Protein AF-A0A9Q1LZQ7-F1 (afdb_monomer)

Sequence (170 aa):
MRKRVKEIEEIKELENNAEELQYRVDEEYGEEDESSEETEEDKWEGVRRELEKVAKEQAERRKTAQLMFDLGQKAYGGMYGRVTEFLEGVLTIIPRPTLFGGEIQIWLAMANEANNRHADCIDLYKQLERKHPSISIQRQAAELRYILQAPKLKISQEEMVTIPLIGSSC

pLDDT: mean 83.41, std 14.03, range [42.59, 97.88]

Secondary structure (DSSP, 8-state):
-HHHHHHHHHHHHHHHHHHHHHHHHHHHTTT--S-----HHHHHHHHHHHHHHHHHHHHHHHHHHHHHHHHHHHHTTT-HHHHHHHHHHHHHHS-TTSHHHHHHHHHHHHHHHHTT-HHHHHHHHHHHHHH-S-HHHHHHHHHHHHHHHSPPP---TTT------TT---

Solvent-accessible surface area (backbone atoms only — not comparable to full-atom values): 9586 Å² total; per-residue (Å²): 117,72,64,62,53,52,52,52,50,51,51,51,51,50,51,53,51,50,51,51,51,48,52,49,44,45,67,75,54,60,74,63,70,94,77,71,85,69,45,73,65,52,53,51,49,52,52,51,53,50,52,51,51,52,50,50,52,52,49,52,53,48,51,55,36,48,52,39,43,56,50,21,60,63,31,57,81,79,39,37,74,58,20,43,56,34,40,55,58,30,54,76,76,36,60,58,70,40,72,69,27,38,52,48,50,53,52,42,27,53,30,30,39,75,65,73,36,50,67,61,18,50,52,47,25,56,48,34,45,74,65,43,78,44,64,69,51,15,49,51,26,47,55,52,43,51,64,73,67,50,80,80,81,83,76,50,80,89,77,52,83,81,78,80,73,88,79,79,71,131

Structure (mmCIF, N/CA/C/O backbone):
data_AF-A0A9Q1LZQ7-F1
#
_entry.id   AF-A0A9Q1LZQ7-F1
#
loop_
_atom_site.group_PDB
_atom_site.id
_atom_site.type_symbol
_atom_site.label_atom_id
_atom_site.label_alt_id
_atom_site.label_comp_id
_atom_site.label_asym_id
_atom_site.label_entity_id
_atom_site.label_seq_id
_atom_site.pdbx_PDB_ins_code
_atom_site.Cartn_x
_atom_site.Cartn_y
_atom_site.Cartn_z
_atom_site.occupancy
_atom_site.B_iso_or_equiv
_atom_site.auth_seq_id
_atom_site.auth_comp_id
_atom_site.auth_asym_id
_atom_site.auth_atom_id
_atom_site.pdbx_PDB_model_num
ATOM 1 N N . MET A 1 1 ? 36.946 -48.315 -72.625 1.00 58.88 1 MET A N 1
ATOM 2 C CA . MET A 1 1 ? 37.370 -46.895 -72.609 1.00 58.88 1 MET A CA 1
ATOM 3 C C . MET A 1 1 ? 36.219 -45.890 -72.737 1.00 58.88 1 MET A C 1
ATOM 5 O O . MET A 1 1 ? 36.304 -44.871 -72.078 1.00 58.88 1 MET A O 1
ATOM 9 N N . ARG A 1 2 ? 35.137 -46.159 -73.494 1.00 59.00 2 ARG A N 1
ATOM 10 C CA . ARG A 1 2 ? 34.018 -45.204 -73.702 1.00 59.00 2 ARG A CA 1
ATOM 11 C C . ARG A 1 2 ? 33.201 -44.816 -72.453 1.00 59.00 2 ARG A C 1
ATOM 13 O O . ARG A 1 2 ? 32.694 -43.708 -72.415 1.00 59.00 2 ARG A O 1
ATOM 20 N N . LYS A 1 3 ? 33.084 -45.692 -71.444 1.00 58.38 3 LYS A N 1
ATOM 21 C CA . LYS A 1 3 ? 32.326 -45.396 -70.208 1.00 58.38 3 LYS A CA 1
ATOM 22 C C . LYS A 1 3 ? 32.991 -44.321 -69.338 1.00 58.38 3 LYS A C 1
ATOM 24 O O . LYS A 1 3 ? 32.322 -43.387 -68.943 1.00 58.38 3 LYS A O 1
ATOM 29 N N . ARG A 1 4 ? 34.319 -44.385 -69.174 1.00 57.53 4 ARG A N 1
ATOM 30 C CA . ARG A 1 4 ? 35.077 -43.383 -68.402 1.00 57.53 4 ARG A CA 1
ATOM 31 C C . ARG A 1 4 ? 35.060 -41.990 -69.031 1.00 57.53 4 ARG A C 1
ATOM 33 O O . ARG A 1 4 ? 35.159 -41.013 -68.317 1.00 57.53 4 ARG A O 1
ATOM 40 N N . VAL A 1 5 ? 34.987 -41.903 -70.363 1.00 66.88 5 VAL A N 1
ATOM 41 C CA . VAL A 1 5 ? 34.905 -40.605 -71.058 1.00 66.88 5 VAL A CA 1
ATOM 42 C C . VAL A 1 5 ? 33.535 -39.973 -70.831 1.00 66.88 5 VAL A C 1
ATOM 44 O O . VAL A 1 5 ? 33.481 -38.800 -70.500 1.00 66.88 5 VAL A O 1
ATOM 47 N N . LYS A 1 6 ? 32.460 -40.773 -70.895 1.00 69.94 6 LYS A N 1
ATOM 48 C CA . LYS A 1 6 ?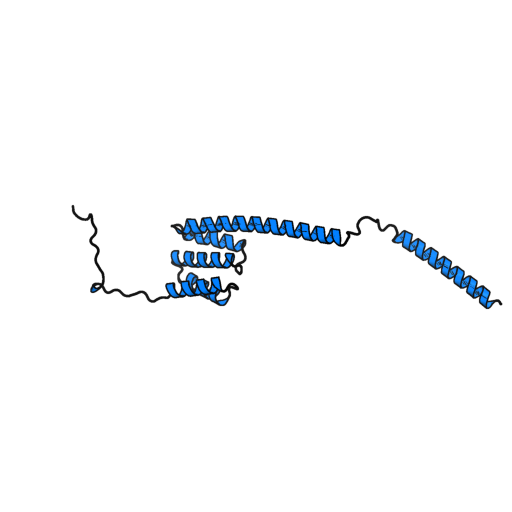 31.113 -40.317 -70.531 1.00 69.94 6 LYS A CA 1
ATOM 49 C C . LYS A 1 6 ? 31.006 -39.887 -69.072 1.00 69.94 6 LYS A C 1
ATOM 51 O O . LYS A 1 6 ? 30.424 -38.854 -68.809 1.00 69.94 6 LYS A O 1
ATOM 56 N N . GLU A 1 7 ? 31.607 -40.636 -68.148 1.00 66.06 7 GLU A N 1
ATOM 57 C CA . GLU A 1 7 ? 31.636 -40.254 -66.728 1.00 66.06 7 GLU A CA 1
ATOM 58 C C . GLU A 1 7 ? 32.382 -38.927 -66.515 1.00 66.06 7 GLU A C 1
ATOM 60 O O . GLU A 1 7 ? 31.947 -38.105 -65.723 1.00 66.06 7 GLU A O 1
ATOM 65 N N . ILE A 1 8 ? 33.476 -38.680 -67.243 1.00 71.44 8 ILE A N 1
ATOM 66 C CA . ILE A 1 8 ? 34.213 -37.408 -67.165 1.00 71.44 8 ILE A CA 1
ATOM 67 C C . ILE A 1 8 ? 33.405 -36.253 -67.774 1.00 71.44 8 ILE A C 1
ATOM 69 O O . ILE A 1 8 ? 33.430 -35.151 -67.235 1.00 71.44 8 ILE A O 1
ATOM 73 N N . GLU A 1 9 ? 32.696 -36.487 -68.879 1.00 72.88 9 GLU A N 1
ATOM 74 C CA . GLU A 1 9 ? 31.801 -35.491 -69.484 1.00 72.88 9 GLU A CA 1
ATOM 75 C C . GLU A 1 9 ? 30.613 -35.171 -68.567 1.00 72.88 9 GLU A C 1
ATOM 77 O O . GLU A 1 9 ? 30.321 -33.999 -68.362 1.00 72.88 9 GLU A O 1
ATOM 82 N N . 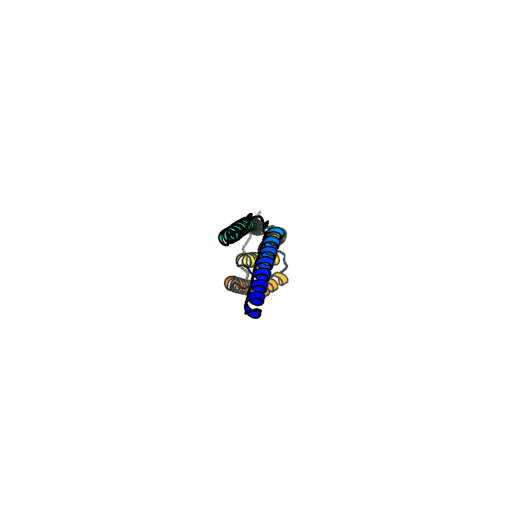GLU A 1 10 ? 30.005 -36.183 -67.942 1.00 76.62 10 GLU A N 1
ATOM 83 C CA . GLU A 1 10 ? 28.918 -36.014 -66.968 1.00 76.62 10 GLU A CA 1
ATOM 84 C C . GLU A 1 10 ? 29.392 -35.273 -65.709 1.00 76.62 10 GLU A C 1
ATOM 86 O O . GLU A 1 10 ? 28.699 -34.383 -65.229 1.00 76.62 10 GLU A O 1
ATOM 91 N N . ILE A 1 11 ? 30.590 -35.572 -65.191 1.00 74.75 11 ILE A N 1
ATOM 92 C CA . ILE A 1 11 ? 31.172 -34.833 -64.056 1.00 74.75 11 ILE A CA 1
ATOM 93 C C . ILE A 1 11 ? 31.413 -33.371 -64.432 1.00 74.75 11 ILE A C 1
ATOM 95 O O . ILE A 1 11 ? 31.107 -32.482 -63.646 1.00 74.75 11 ILE A O 1
ATOM 99 N N . LYS A 1 12 ? 31.911 -33.114 -65.643 1.00 79.88 12 LYS A N 1
ATOM 100 C CA . LYS A 1 12 ? 32.187 -31.755 -66.111 1.00 79.88 12 LYS A CA 1
ATOM 101 C C . LYS A 1 12 ? 30.907 -30.950 -66.353 1.00 79.88 12 LYS A C 1
ATOM 103 O O . LYS A 1 12 ? 30.883 -29.756 -66.078 1.00 79.88 12 LYS A O 1
ATOM 108 N N . GLU A 1 13 ? 29.843 -31.587 -66.839 1.00 82.44 13 GLU A N 1
ATOM 109 C CA . GLU A 1 13 ? 28.514 -30.967 -66.923 1.00 82.44 13 GLU A CA 1
ATOM 110 C C . GLU A 1 13 ? 27.935 -30.676 -65.536 1.00 82.44 13 GLU A C 1
ATOM 112 O O . GLU A 1 13 ? 27.349 -29.615 -65.334 1.00 82.44 13 GLU A O 1
ATOM 117 N N . LEU A 1 14 ? 28.125 -31.578 -64.569 1.00 78.56 14 LEU A N 1
ATOM 118 C CA . LEU A 1 14 ? 27.689 -31.364 -63.189 1.00 78.56 14 LEU A CA 1
ATOM 119 C C . LEU A 1 14 ? 28.462 -30.232 -62.506 1.00 78.56 14 LEU A C 1
ATOM 121 O O . LEU A 1 14 ? 27.841 -29.437 -61.809 1.00 78.56 14 LEU A O 1
ATOM 125 N N . GLU A 1 15 ? 29.775 -30.129 -62.724 1.00 75.31 15 GLU A N 1
ATOM 126 C CA . GLU A 1 15 ? 30.594 -29.011 -62.235 1.00 75.31 15 GLU A CA 1
ATOM 127 C C . GLU A 1 15 ? 30.128 -27.682 -62.832 1.00 75.31 15 GLU A C 1
ATOM 129 O O . GLU A 1 15 ? 29.906 -26.729 -62.094 1.00 75.31 15 GLU A O 1
ATOM 134 N N . ASN A 1 16 ? 29.888 -27.634 -64.144 1.00 79.44 16 ASN A N 1
ATOM 135 C CA . ASN A 1 16 ? 29.456 -26.409 -64.815 1.00 79.44 16 ASN A CA 1
ATOM 136 C C . ASN A 1 16 ? 28.042 -25.978 -64.377 1.00 79.44 16 ASN A C 1
ATOM 138 O O . ASN A 1 16 ? 27.775 -24.798 -64.190 1.00 79.44 16 ASN A O 1
ATOM 142 N N . ASN A 1 17 ? 27.139 -26.939 -64.158 1.00 79.44 17 ASN A N 1
ATOM 143 C CA . ASN A 1 17 ? 25.793 -26.671 -63.648 1.00 79.44 17 ASN A CA 1
ATOM 144 C C . ASN A 1 17 ? 25.813 -26.267 -62.160 1.00 79.44 17 ASN A C 1
ATOM 146 O O . ASN A 1 17 ? 24.981 -25.479 -61.720 1.00 79.44 17 ASN A O 1
ATOM 150 N N . ALA A 1 18 ? 26.767 -26.784 -61.377 1.00 75.69 18 ALA A N 1
ATOM 151 C CA . ALA A 1 18 ? 26.988 -26.353 -59.999 1.00 75.69 18 ALA A CA 1
ATOM 152 C C . ALA A 1 18 ? 27.549 -24.924 -59.938 1.00 75.69 18 ALA A C 1
ATOM 154 O O . ALA A 1 18 ? 27.062 -24.136 -59.133 1.00 75.69 18 ALA A O 1
ATOM 155 N N . GLU A 1 19 ? 28.498 -24.571 -60.811 1.00 74.75 19 GLU A N 1
ATOM 156 C CA . GLU A 1 19 ? 28.995 -23.196 -60.953 1.00 74.75 19 GLU A CA 1
ATOM 157 C C . GLU A 1 19 ? 27.890 -22.238 -61.411 1.00 74.75 19 GLU A C 1
ATOM 159 O O . GLU A 1 19 ? 27.771 -21.145 -60.869 1.00 74.75 19 GLU A O 1
ATOM 164 N N . GLU A 1 20 ? 27.038 -22.643 -62.355 1.00 78.81 20 GLU A N 1
ATOM 165 C CA . GLU A 1 20 ? 25.922 -21.816 -62.829 1.00 78.81 20 GLU A CA 1
ATOM 166 C C . GLU A 1 20 ? 24.844 -21.633 -61.748 1.00 78.81 20 GLU A C 1
ATOM 168 O O . GLU A 1 20 ? 24.319 -20.535 -61.573 1.00 78.81 20 GLU A O 1
ATOM 173 N N . LEU A 1 21 ? 24.546 -22.677 -60.966 1.00 74.62 21 LEU A N 1
ATOM 174 C CA . LEU A 1 21 ? 23.671 -22.578 -59.794 1.00 74.62 21 LEU A CA 1
ATOM 175 C C . LEU A 1 21 ? 24.272 -21.696 -58.703 1.00 74.62 21 LEU A C 1
ATOM 177 O O . LEU A 1 21 ? 23.532 -20.937 -58.087 1.00 74.62 21 LEU A O 1
ATOM 181 N N . GLN A 1 22 ? 25.581 -21.784 -58.470 1.00 68.62 22 GLN A N 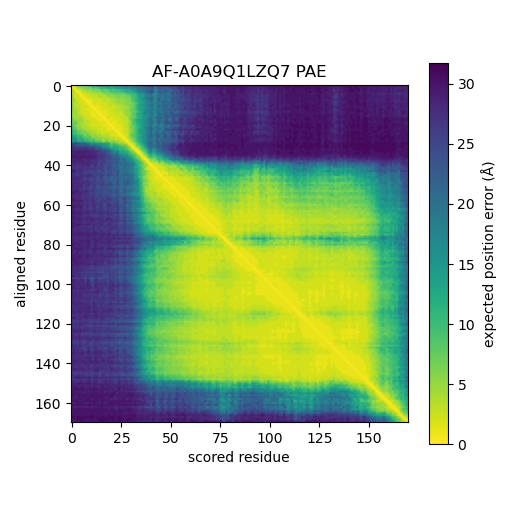1
ATOM 182 C CA . GLN A 1 22 ? 26.273 -20.944 -57.501 1.00 68.62 22 GLN A CA 1
ATOM 183 C C . GLN A 1 22 ? 26.284 -19.483 -57.953 1.00 68.62 22 GLN A C 1
ATOM 185 O O . GLN A 1 22 ? 25.910 -18.625 -57.171 1.00 68.62 22 GLN A O 1
ATOM 190 N N . TYR A 1 23 ? 26.575 -19.206 -59.225 1.00 72.69 23 TYR A N 1
ATOM 191 C CA . TYR A 1 23 ? 26.488 -17.861 -59.797 1.00 72.69 23 TYR A CA 1
ATOM 192 C C . TYR A 1 23 ? 25.071 -17.293 -59.702 1.00 72.69 23 TYR A C 1
ATOM 194 O O . TYR A 1 23 ? 24.895 -16.132 -59.360 1.00 72.69 23 TYR A O 1
ATOM 202 N N . ARG A 1 24 ? 24.046 -18.115 -59.952 1.00 71.81 24 ARG A N 1
ATOM 203 C CA . ARG A 1 24 ? 22.648 -17.685 -59.851 1.00 71.81 24 ARG A CA 1
ATOM 204 C C . ARG A 1 24 ? 22.204 -17.476 -58.403 1.00 71.81 24 ARG A C 1
ATOM 206 O O . ARG A 1 24 ? 21.374 -16.615 -58.161 1.00 71.81 24 ARG A O 1
ATOM 213 N N . VAL A 1 25 ? 22.749 -18.236 -57.451 1.00 64.56 25 VAL A N 1
ATOM 214 C CA . VAL A 1 25 ? 22.564 -17.991 -56.011 1.00 64.56 25 VAL A CA 1
ATOM 215 C C . VAL A 1 25 ? 23.306 -16.725 -55.590 1.00 64.56 25 VAL A C 1
ATOM 217 O O . VAL A 1 25 ? 22.725 -15.926 -54.878 1.00 64.56 25 VAL A O 1
ATOM 220 N N . ASP A 1 26 ? 24.517 -16.475 -56.075 1.00 64.31 26 ASP A N 1
ATOM 221 C CA . ASP A 1 26 ? 25.255 -15.234 -55.812 1.00 64.31 26 ASP A CA 1
ATOM 222 C C . ASP A 1 26 ? 24.616 -14.020 -56.529 1.00 64.31 26 ASP A C 1
ATOM 224 O O . ASP A 1 26 ? 24.762 -12.889 -56.091 1.00 64.31 26 ASP A O 1
ATOM 228 N N . GLU A 1 27 ? 23.852 -14.212 -57.605 1.00 64.69 27 GLU A N 1
ATOM 229 C CA . GLU A 1 27 ? 23.090 -13.142 -58.271 1.00 64.69 27 GLU A CA 1
ATOM 230 C C . GLU A 1 27 ? 21.713 -12.911 -57.612 1.00 64.69 27 GLU A C 1
ATOM 232 O O . GLU A 1 27 ? 21.247 -11.777 -57.526 1.00 64.69 27 GLU A O 1
ATOM 237 N N . GLU A 1 28 ? 21.058 -13.972 -57.121 1.00 57.56 28 GLU A N 1
ATOM 238 C CA . GLU A 1 28 ? 19.743 -13.916 -56.455 1.00 57.56 28 GLU A CA 1
ATOM 239 C C . GLU A 1 28 ? 19.850 -13.588 -54.950 1.00 57.56 28 GLU A C 1
ATOM 241 O O . GLU A 1 28 ? 18.924 -13.007 -54.385 1.00 57.56 28 GLU A O 1
ATOM 246 N N . TYR A 1 29 ? 20.981 -13.921 -54.316 1.00 55.78 29 TYR A N 1
ATOM 247 C CA . TYR A 1 29 ? 21.266 -13.760 -52.880 1.00 55.78 29 TYR A CA 1
ATOM 248 C C . TYR A 1 29 ? 22.614 -13.079 -52.564 1.00 55.78 29 TYR A C 1
ATOM 250 O O . TYR A 1 29 ? 22.854 -12.746 -51.410 1.00 55.78 29 TYR A O 1
ATOM 258 N N . GLY A 1 30 ? 23.507 -12.845 -53.532 1.00 53.09 30 GLY A N 1
ATOM 259 C CA . GLY A 1 30 ? 24.803 -12.170 -53.300 1.00 53.09 30 GLY A CA 1
ATOM 260 C C . GLY A 1 30 ? 24.761 -10.642 -53.412 1.00 53.09 30 GLY A C 1
ATOM 261 O O . GLY A 1 30 ? 25.804 -9.994 -53.421 1.00 53.09 30 GLY A O 1
ATOM 262 N N . GLU A 1 31 ? 23.560 -10.064 -53.418 1.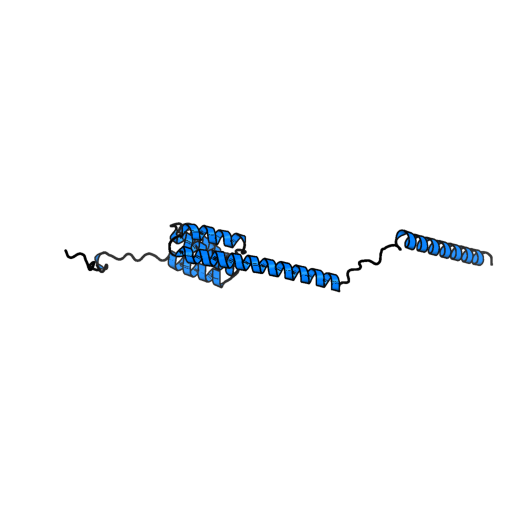00 50.84 31 GLU A N 1
ATOM 263 C CA . GLU A 1 31 ? 23.305 -8.724 -52.877 1.00 50.84 31 GLU A CA 1
ATOM 264 C C . GLU A 1 31 ? 22.420 -8.825 -51.619 1.00 50.84 31 GLU A C 1
ATOM 266 O O . GLU A 1 31 ? 21.462 -8.075 -51.432 1.00 50.84 31 GLU A O 1
ATOM 271 N N . GLU A 1 32 ? 22.742 -9.743 -50.705 1.00 45.12 32 GLU A N 1
ATOM 272 C CA . GLU A 1 32 ? 22.599 -9.397 -49.292 1.00 45.12 32 GLU A CA 1
ATOM 273 C C . GLU A 1 32 ? 23.643 -8.317 -49.007 1.00 45.12 32 GLU A C 1
ATOM 275 O O . GLU A 1 32 ? 24.817 -8.587 -48.770 1.00 45.12 32 GLU A O 1
ATOM 280 N N . ASP A 1 33 ? 23.200 -7.068 -49.140 1.00 42.59 33 ASP A N 1
ATOM 281 C CA . ASP A 1 33 ? 23.841 -5.886 -48.585 1.00 42.59 33 ASP A CA 1
ATOM 282 C C . ASP A 1 33 ? 24.451 -6.255 -47.219 1.00 42.59 33 ASP A C 1
ATOM 284 O O . ASP A 1 33 ? 23.727 -6.525 -46.255 1.00 42.59 33 ASP A O 1
ATOM 288 N N . GLU A 1 34 ? 25.787 -6.314 -47.150 1.00 44.91 34 GLU A N 1
ATOM 289 C CA . GLU A 1 34 ? 26.594 -6.359 -45.925 1.00 44.91 34 GLU A CA 1
ATOM 290 C C . GLU A 1 34 ? 26.368 -5.058 -45.128 1.00 44.91 34 GLU A C 1
ATOM 292 O O . GLU A 1 34 ? 27.257 -4.229 -44.926 1.00 44.91 34 GLU A O 1
ATOM 297 N N . SER A 1 35 ? 25.137 -4.829 -44.682 1.00 44.44 35 SER A N 1
ATOM 298 C CA . SER A 1 35 ? 24.752 -3.664 -43.901 1.00 44.44 35 SER A CA 1
ATOM 299 C C . SER A 1 35 ? 23.623 -3.996 -42.934 1.00 44.44 35 SER A C 1
ATOM 301 O O . SER A 1 35 ? 22.593 -3.336 -42.909 1.00 44.44 35 SER A O 1
ATOM 303 N N . SER A 1 36 ? 23.825 -5.039 -42.126 1.00 47.72 36 SER A N 1
ATOM 304 C CA . SER A 1 36 ? 23.588 -5.005 -40.672 1.00 47.72 36 SER A CA 1
ATOM 305 C C . SER A 1 36 ? 23.529 -6.423 -40.098 1.00 47.72 36 SER A C 1
ATOM 307 O O . SER A 1 36 ? 22.495 -6.851 -39.580 1.00 47.72 36 SER A O 1
ATOM 309 N N . GLU A 1 37 ? 24.631 -7.169 -40.125 1.00 48.06 37 GLU A N 1
ATOM 310 C CA . GLU A 1 37 ? 24.805 -8.184 -39.086 1.00 48.06 37 GLU A CA 1
ATOM 311 C C . GLU A 1 37 ? 25.090 -7.427 -37.781 1.00 48.06 37 GLU A C 1
ATOM 313 O O . GLU A 1 37 ? 26.243 -7.183 -37.436 1.00 48.06 37 GLU A O 1
ATOM 318 N N . GLU A 1 38 ? 24.036 -6.963 -37.088 1.00 51.25 38 GLU A N 1
ATOM 319 C CA . GLU A 1 38 ? 24.169 -6.487 -35.706 1.00 51.25 38 GLU A CA 1
ATOM 320 C C . GLU A 1 38 ? 24.853 -7.608 -34.929 1.00 51.25 38 GLU A C 1
ATOM 322 O O . GLU A 1 38 ? 24.290 -8.697 -34.732 1.00 51.25 38 GLU A O 1
ATOM 327 N N . THR A 1 39 ? 26.091 -7.348 -34.523 1.00 68.94 39 THR A N 1
ATOM 328 C CA . THR A 1 39 ? 26.867 -8.305 -33.751 1.00 68.94 39 THR A CA 1
ATOM 329 C C . THR A 1 39 ? 26.108 -8.613 -32.460 1.00 68.94 39 THR A C 1
ATOM 331 O O . THR A 1 39 ? 25.288 -7.822 -31.987 1.00 68.94 39 THR A O 1
ATOM 334 N N . GLU A 1 40 ? 26.346 -9.776 -31.849 1.00 66.56 40 GLU A N 1
ATOM 335 C CA . GLU A 1 40 ? 25.745 -10.072 -30.539 1.00 66.56 40 GLU A CA 1
ATOM 336 C C . GLU A 1 40 ? 26.020 -8.929 -29.541 1.00 66.56 40 GLU A C 1
ATOM 338 O O . GLU A 1 40 ? 25.157 -8.602 -28.731 1.00 66.56 40 GLU A O 1
ATOM 343 N N . GLU A 1 41 ? 27.171 -8.255 -29.661 1.00 70.44 41 GLU A N 1
ATOM 344 C CA . GLU A 1 41 ? 27.534 -7.056 -28.898 1.00 70.44 41 GLU A CA 1
ATOM 345 C C . GLU A 1 41 ? 26.584 -5.873 -29.147 1.00 70.44 41 GLU A C 1
ATOM 347 O O . GLU A 1 41 ? 26.087 -5.299 -28.175 1.00 70.44 41 GLU A O 1
ATOM 352 N N . ASP A 1 42 ? 26.232 -5.568 -30.400 1.00 76.94 42 ASP A N 1
ATOM 353 C CA . ASP A 1 42 ? 25.261 -4.516 -30.742 1.00 76.94 42 ASP A CA 1
ATOM 354 C C . ASP A 1 42 ? 23.869 -4.808 -30.154 1.00 76.94 42 ASP A C 1
ATOM 356 O O . ASP A 1 42 ? 23.206 -3.916 -29.607 1.00 76.94 42 ASP A O 1
ATOM 360 N N . LYS A 1 43 ? 23.448 -6.082 -30.161 1.00 74.62 43 LYS A N 1
ATOM 361 C CA . LYS A 1 43 ? 22.188 -6.517 -29.531 1.00 74.62 43 LYS A CA 1
ATOM 362 C C . LYS A 1 43 ? 22.226 -6.332 -28.013 1.00 74.62 43 LYS A C 1
ATOM 364 O O . LYS A 1 43 ? 21.268 -5.815 -27.428 1.00 74.62 43 LYS A O 1
ATOM 369 N N . TRP A 1 44 ? 23.325 -6.714 -27.354 1.00 79.50 44 TRP A N 1
ATOM 370 C CA . TRP A 1 44 ? 23.510 -6.506 -25.911 1.00 79.50 44 TRP A CA 1
ATOM 371 C C . TRP A 1 44 ? 23.543 -5.019 -25.545 1.00 79.50 44 TRP A C 1
ATOM 373 O O . TRP A 1 44 ? 22.965 -4.626 -24.526 1.00 79.50 44 TRP A O 1
ATOM 383 N N . GLU A 1 45 ? 24.160 -4.173 -26.373 1.00 85.69 45 GLU A N 1
ATOM 384 C CA . GLU A 1 45 ? 24.149 -2.722 -26.193 1.00 85.69 45 GLU A CA 1
ATOM 385 C C . GLU A 1 45 ? 22.749 -2.124 -26.353 1.00 85.69 45 GLU A C 1
ATOM 387 O O . GLU A 1 45 ? 22.344 -1.287 -25.538 1.00 85.69 45 GLU A O 1
ATOM 392 N N . GLY A 1 46 ? 21.980 -2.576 -27.347 1.00 85.56 46 GLY A N 1
ATOM 393 C CA . GLY A 1 46 ? 20.582 -2.191 -27.535 1.00 85.56 46 GLY A CA 1
ATOM 394 C C . GLY A 1 46 ? 19.720 -2.535 -26.319 1.00 85.56 46 GLY A C 1
ATOM 395 O O . GLY A 1 46 ? 19.027 -1.667 -25.780 1.00 85.56 46 GLY A O 1
ATOM 396 N N . VAL A 1 47 ? 19.833 -3.770 -25.815 1.00 90.06 47 VAL A N 1
ATOM 397 C CA . VAL A 1 47 ? 19.135 -4.220 -24.599 1.00 90.06 47 VAL A CA 1
ATOM 398 C C . VAL A 1 47 ? 19.561 -3.399 -23.383 1.00 90.06 47 VAL A C 1
ATOM 400 O O . VAL A 1 47 ? 18.709 -2.949 -22.618 1.00 90.06 47 VAL A O 1
ATOM 403 N N . ARG A 1 48 ? 20.861 -3.145 -23.201 1.00 90.81 48 ARG A N 1
ATOM 404 C CA . ARG A 1 48 ? 21.373 -2.326 -22.092 1.00 90.81 48 ARG A CA 1
ATOM 405 C C . ARG A 1 48 ? 20.827 -0.899 -22.140 1.00 90.81 48 ARG A C 1
ATOM 407 O O . ARG A 1 48 ? 20.410 -0.379 -21.106 1.00 90.81 48 ARG A O 1
ATOM 414 N N . ARG A 1 49 ? 20.805 -0.282 -23.324 1.00 91.12 49 ARG A N 1
ATOM 415 C CA . ARG A 1 49 ? 20.284 1.074 -23.548 1.00 91.12 49 ARG A CA 1
ATOM 416 C C . ARG A 1 49 ? 18.789 1.156 -23.245 1.00 91.12 49 ARG A C 1
ATOM 418 O O . ARG A 1 49 ? 18.347 2.103 -22.593 1.00 91.12 49 ARG A O 1
ATOM 425 N N . GLU A 1 50 ? 18.017 0.153 -23.658 1.00 91.19 50 GLU A N 1
ATOM 426 C CA . GLU A 1 50 ? 16.585 0.092 -23.359 1.00 91.19 50 GLU A CA 1
ATOM 427 C C . GLU A 1 50 ? 16.331 -0.142 -21.862 1.00 91.19 50 GLU A C 1
ATOM 429 O O . GLU A 1 50 ? 15.507 0.546 -21.261 1.00 91.19 50 GLU A O 1
ATOM 434 N N . LEU A 1 51 ? 17.093 -1.030 -21.216 1.00 91.38 51 LEU A N 1
ATOM 435 C CA . LEU A 1 51 ? 17.017 -1.244 -19.767 1.00 91.38 51 LEU A CA 1
ATOM 436 C C . LEU A 1 51 ? 17.343 0.030 -18.979 1.00 91.38 51 LEU A C 1
ATOM 438 O O . LEU A 1 51 ? 16.654 0.339 -18.006 1.00 91.38 51 LEU A O 1
ATOM 442 N N . GLU A 1 52 ? 18.355 0.791 -19.397 1.00 92.56 52 GLU A N 1
ATOM 443 C CA . GLU A 1 52 ? 18.706 2.071 -18.776 1.00 92.56 52 GLU A CA 1
ATOM 444 C C . GLU A 1 52 ? 17.580 3.101 -18.934 1.00 92.56 52 GLU A C 1
ATOM 446 O O . GLU A 1 52 ? 17.203 3.778 -17.972 1.00 92.56 52 GLU A O 1
ATOM 451 N N . LYS A 1 53 ? 16.986 3.182 -20.127 1.00 93.81 53 LYS A N 1
ATOM 452 C CA . LYS A 1 53 ? 15.846 4.059 -20.403 1.00 93.81 53 LYS A CA 1
ATOM 453 C C . LYS A 1 53 ? 14.632 3.694 -19.546 1.00 93.81 53 LYS A C 1
ATOM 455 O O . LYS A 1 53 ? 14.064 4.576 -18.897 1.00 93.81 53 LYS A O 1
ATOM 460 N N . VAL A 1 54 ? 14.281 2.409 -19.471 1.00 91.56 54 VAL A N 1
ATOM 461 C CA . VAL A 1 54 ? 13.196 1.902 -18.615 1.00 91.56 54 VAL A CA 1
ATOM 462 C C . VAL A 1 54 ? 13.489 2.185 -17.143 1.00 91.56 54 VAL A C 1
ATOM 464 O O . VAL A 1 54 ? 12.603 2.637 -16.416 1.00 91.56 54 VAL A O 1
ATOM 467 N N . ALA A 1 55 ? 14.726 1.979 -16.688 1.00 90.19 55 ALA A N 1
ATOM 468 C CA . ALA A 1 55 ? 15.124 2.274 -15.315 1.00 90.19 55 ALA A CA 1
ATOM 469 C C . ALA A 1 55 ? 14.972 3.766 -14.987 1.00 90.19 55 ALA A C 1
ATOM 471 O O . ALA A 1 55 ? 14.450 4.113 -13.924 1.00 90.19 55 ALA A O 1
ATOM 472 N N . LYS A 1 56 ? 15.364 4.653 -15.909 1.00 92.06 56 LYS A N 1
ATOM 473 C CA . LYS A 1 56 ? 15.210 6.103 -15.754 1.00 92.06 56 LYS A CA 1
ATOM 474 C C . LYS A 1 56 ? 13.740 6.514 -15.692 1.00 92.06 56 LYS A C 1
ATOM 476 O O . LYS A 1 56 ? 13.360 7.282 -14.813 1.00 92.06 56 LYS A O 1
ATOM 481 N N . GLU A 1 57 ? 12.897 5.968 -16.564 1.00 89.75 57 GLU A N 1
ATOM 482 C CA . GLU A 1 57 ? 11.459 6.248 -16.550 1.00 89.75 57 GLU A CA 1
ATOM 483 C C . GLU A 1 57 ? 10.789 5.750 -15.259 1.00 89.75 57 GLU A C 1
ATOM 485 O O . GLU A 1 57 ? 10.010 6.470 -14.632 1.00 89.75 57 GLU A O 1
ATOM 490 N N . GLN A 1 58 ? 11.137 4.542 -14.811 1.00 86.62 58 GLN A N 1
ATOM 491 C CA . GLN A 1 58 ? 10.674 3.992 -13.537 1.00 86.62 58 GLN A CA 1
ATOM 492 C C . GLN A 1 58 ? 11.123 4.851 -12.350 1.00 86.62 58 GLN A C 1
ATOM 494 O O . GLN A 1 58 ? 10.349 5.058 -11.414 1.00 86.62 58 GLN A O 1
ATOM 499 N N . ALA A 1 59 ? 12.349 5.379 -12.382 1.00 89.50 59 ALA A N 1
ATOM 500 C CA . ALA A 1 59 ? 12.855 6.267 -11.344 1.00 89.50 59 ALA A CA 1
ATOM 501 C C . ALA A 1 59 ? 12.060 7.579 -11.277 1.00 89.50 59 ALA A C 1
ATOM 503 O O . ALA A 1 59 ? 11.680 7.996 -10.184 1.00 89.50 59 ALA A O 1
ATOM 504 N N . GLU A 1 60 ? 11.749 8.200 -12.417 1.00 91.12 60 GLU A N 1
ATOM 505 C CA . GLU A 1 60 ? 10.926 9.416 -12.451 1.00 91.12 60 GLU A CA 1
ATOM 506 C C . GLU A 1 60 ? 9.500 9.149 -11.958 1.00 91.12 60 GLU A C 1
ATOM 508 O O . GLU A 1 60 ? 9.012 9.853 -11.073 1.00 91.12 60 GLU A O 1
ATOM 513 N N . ARG A 1 61 ? 8.865 8.061 -12.415 1.00 89.06 61 ARG A N 1
ATOM 514 C CA . ARG A 1 61 ? 7.544 7.636 -11.917 1.00 89.06 61 ARG A CA 1
ATOM 515 C C . ARG A 1 61 ? 7.546 7.434 -10.399 1.00 89.06 61 ARG A C 1
ATOM 517 O O . ARG A 1 61 ? 6.624 7.878 -9.715 1.00 89.06 61 ARG A O 1
ATOM 524 N N . ARG A 1 62 ? 8.599 6.814 -9.852 1.00 89.12 62 ARG A N 1
ATOM 525 C CA . ARG A 1 62 ? 8.766 6.631 -8.401 1.00 89.12 62 ARG A CA 1
ATOM 526 C C . ARG A 1 62 ? 8.950 7.951 -7.657 1.00 89.12 62 ARG A C 1
ATOM 528 O O . ARG A 1 62 ? 8.371 8.103 -6.588 1.00 89.12 62 ARG A O 1
ATOM 535 N N . LYS A 1 63 ? 9.693 8.917 -8.207 1.00 92.75 63 LYS A N 1
ATOM 536 C CA . LYS A 1 63 ? 9.825 10.256 -7.603 1.00 92.75 63 LYS A CA 1
ATOM 537 C C . LYS A 1 63 ? 8.481 10.976 -7.541 1.00 92.75 63 LYS A C 1
ATOM 539 O O . LYS A 1 63 ? 8.142 11.544 -6.506 1.00 92.75 63 LYS A O 1
ATOM 544 N N . THR A 1 64 ? 7.696 10.923 -8.616 1.00 90.38 64 THR A N 1
ATOM 545 C CA . THR A 1 64 ? 6.346 11.504 -8.633 1.00 90.38 64 THR A CA 1
ATOM 546 C C . THR A 1 64 ? 5.436 10.828 -7.610 1.00 90.38 64 THR A C 1
ATOM 548 O O . THR A 1 64 ? 4.754 11.513 -6.851 1.00 90.38 64 THR A O 1
ATOM 551 N N . ALA A 1 65 ? 5.467 9.495 -7.544 1.00 92.31 65 ALA A N 1
ATOM 552 C CA . ALA A 1 65 ? 4.722 8.721 -6.557 1.00 92.31 65 ALA A CA 1
ATOM 553 C C . ALA A 1 65 ? 5.104 9.092 -5.114 1.00 92.31 65 ALA A C 1
ATOM 555 O O . ALA A 1 65 ? 4.221 9.283 -4.281 1.00 92.31 65 ALA A O 1
ATOM 556 N N . GLN A 1 66 ? 6.399 9.260 -4.833 1.00 93.06 66 GLN A N 1
ATOM 557 C CA . GLN A 1 66 ? 6.884 9.701 -3.526 1.00 93.06 66 GLN A CA 1
ATOM 558 C C . GLN A 1 66 ? 6.361 11.097 -3.174 1.00 93.06 66 GLN A C 1
ATOM 560 O O . GLN A 1 66 ? 5.840 11.297 -2.084 1.00 93.06 66 GLN A O 1
ATOM 565 N N . LEU A 1 67 ? 6.416 12.048 -4.112 1.00 92.50 67 LEU A N 1
ATOM 566 C CA . LEU A 1 67 ? 5.903 13.399 -3.883 1.00 92.50 67 LEU A CA 1
ATOM 567 C C . LEU A 1 67 ? 4.401 13.394 -3.555 1.00 92.50 67 LEU A C 1
ATOM 569 O O . LEU A 1 67 ? 3.960 14.094 -2.645 1.00 92.50 67 LEU A O 1
ATOM 573 N N . MET A 1 68 ? 3.610 12.603 -4.285 1.00 90.62 68 MET A N 1
ATOM 574 C CA . MET A 1 68 ? 2.175 12.454 -4.022 1.00 90.62 68 MET A CA 1
ATOM 575 C C . MET A 1 68 ? 1.905 11.792 -2.667 1.00 90.62 68 MET A C 1
ATOM 577 O O . MET A 1 68 ? 0.990 12.205 -1.955 1.00 90.62 68 MET A O 1
ATOM 581 N N . PHE A 1 69 ? 2.717 10.804 -2.291 1.00 93.50 69 PHE A N 1
ATOM 582 C CA . PHE A 1 69 ? 2.633 10.155 -0.989 1.00 93.50 69 PHE A CA 1
ATOM 583 C C . PHE A 1 69 ? 2.928 11.138 0.153 1.00 93.50 69 PHE A C 1
ATOM 585 O O . PHE A 1 69 ? 2.121 11.259 1.074 1.00 93.50 69 PHE A O 1
ATOM 592 N N . ASP A 1 70 ? 4.004 11.920 0.046 1.00 92.56 70 ASP A N 1
ATOM 593 C CA . ASP A 1 70 ? 4.378 12.933 1.038 1.00 92.56 70 ASP A CA 1
ATOM 594 C C . ASP A 1 70 ? 3.289 14.016 1.181 1.00 92.56 70 ASP A C 1
ATOM 596 O O . ASP A 1 70 ? 3.001 14.499 2.281 1.00 92.56 70 ASP A O 1
ATOM 600 N N . LEU A 1 71 ? 2.648 14.403 0.070 1.00 89.94 71 LEU A N 1
ATOM 601 C CA . LEU A 1 71 ? 1.496 15.311 0.076 1.00 89.94 71 LEU A CA 1
ATOM 602 C C . LEU A 1 71 ? 0.283 14.687 0.777 1.00 89.94 71 LEU A C 1
ATOM 604 O O . LEU A 1 71 ? -0.364 15.361 1.581 1.00 89.94 71 LEU A O 1
ATOM 608 N N . GLY A 1 72 ? 0.005 13.407 0.522 1.00 89.00 72 GLY A N 1
ATOM 609 C CA . GLY A 1 72 ? -1.037 12.646 1.211 1.00 89.00 72 GLY A CA 1
ATOM 610 C C . GLY A 1 72 ? -0.808 12.588 2.724 1.00 89.00 72 GLY A C 1
ATOM 611 O O . GLY A 1 72 ? -1.722 12.874 3.495 1.00 89.00 72 GLY A O 1
ATOM 612 N N . GLN A 1 73 ? 0.424 12.321 3.162 1.00 89.25 73 GLN A N 1
ATOM 613 C CA . GLN A 1 73 ? 0.784 12.323 4.584 1.00 89.25 73 GLN A CA 1
ATOM 614 C C . GLN A 1 73 ? 0.579 13.698 5.232 1.00 89.25 73 GLN A C 1
ATOM 616 O O . GLN A 1 73 ? 0.022 13.787 6.324 1.00 89.25 73 GLN A O 1
ATOM 621 N N . LYS A 1 74 ? 0.958 14.788 4.550 1.00 88.94 74 LYS A N 1
ATOM 622 C CA . LYS A 1 74 ? 0.711 16.158 5.040 1.00 88.94 74 LYS A CA 1
ATOM 623 C C . LYS A 1 74 ? -0.783 16.482 5.132 1.00 88.94 74 LYS A C 1
ATOM 625 O O . LYS A 1 74 ? -1.211 17.128 6.086 1.00 88.94 74 LYS A O 1
ATOM 630 N N . ALA A 1 75 ? -1.584 16.019 4.173 1.00 87.69 75 ALA A N 1
ATOM 631 C CA . ALA A 1 75 ? -3.031 16.230 4.159 1.00 87.69 75 ALA A CA 1
ATOM 632 C C . ALA A 1 75 ? -3.771 15.460 5.273 1.00 87.69 75 ALA A C 1
ATOM 634 O O . ALA A 1 75 ? -4.872 15.854 5.664 1.00 87.69 75 ALA A O 1
ATOM 635 N N . TYR A 1 76 ? -3.162 14.411 5.838 1.00 85.56 76 TYR A N 1
ATOM 636 C CA . TYR A 1 76 ? -3.734 13.631 6.941 1.00 85.56 76 TYR A CA 1
ATOM 637 C C . TYR A 1 76 ? -3.948 14.448 8.228 1.00 85.56 76 TYR A C 1
ATOM 639 O O . TYR A 1 76 ? -4.739 14.058 9.074 1.00 85.56 76 TYR A O 1
ATOM 647 N N . GLY A 1 77 ? -3.344 15.631 8.374 1.00 81.81 77 GLY A N 1
ATOM 648 C CA . GLY A 1 77 ? -3.568 16.513 9.530 1.00 81.81 77 GLY A CA 1
ATOM 649 C C . GLY A 1 77 ? -4.931 17.226 9.587 1.00 81.81 77 GLY A C 1
ATOM 650 O O . GLY A 1 77 ? -5.146 18.017 10.501 1.00 81.81 77 GLY A O 1
ATOM 651 N N . GLY A 1 78 ? -5.839 17.003 8.630 1.00 77.12 78 GLY A N 1
ATOM 652 C CA . GLY A 1 78 ? -7.163 17.645 8.646 1.00 77.12 78 GLY A CA 1
ATOM 653 C C . GLY A 1 78 ? -7.993 17.539 7.364 1.00 77.12 78 GLY A C 1
ATOM 654 O O . GLY A 1 78 ? -9.122 18.020 7.332 1.00 77.12 78 GLY A O 1
ATOM 655 N N . MET A 1 79 ? -7.474 16.917 6.300 1.00 83.69 79 MET A N 1
ATOM 656 C CA . MET A 1 79 ? -8.164 16.756 5.012 1.00 83.69 79 MET A CA 1
ATOM 657 C C . MET A 1 79 ? -8.256 15.279 4.598 1.00 83.69 79 MET A C 1
ATOM 659 O O . MET A 1 79 ? -7.898 14.920 3.476 1.00 83.69 79 MET A O 1
ATOM 663 N N . TYR A 1 80 ? -8.748 14.414 5.489 1.00 79.81 80 TYR A N 1
ATOM 664 C CA . TYR A 1 80 ? -8.786 12.952 5.307 1.00 79.81 80 TYR A CA 1
ATOM 665 C C . TYR A 1 80 ? -9.445 12.482 4.000 1.00 79.81 80 TYR A C 1
ATOM 667 O O . TYR A 1 80 ? -9.014 11.487 3.416 1.00 79.81 80 TYR A O 1
ATOM 675 N N . GLY A 1 81 ? -10.450 13.203 3.495 1.00 80.06 81 GLY A N 1
ATOM 676 C CA . GLY A 1 81 ? -11.058 12.906 2.193 1.00 80.06 81 GLY A CA 1
ATOM 677 C C . GLY A 1 81 ? -10.049 12.987 1.041 1.00 80.06 81 GLY A C 1
ATOM 678 O O . GLY A 1 81 ? -9.927 12.051 0.257 1.00 80.06 81 GLY A O 1
ATOM 679 N N . ARG A 1 82 ? -9.232 14.049 1.009 1.00 85.56 82 ARG A N 1
ATOM 680 C CA . ARG A 1 82 ? -8.212 14.257 -0.035 1.00 85.56 82 ARG A CA 1
ATOM 681 C C . ARG A 1 82 ? -7.042 13.285 0.077 1.00 85.56 82 ARG A C 1
ATOM 683 O O . ARG A 1 82 ? -6.424 12.964 -0.930 1.00 85.56 82 ARG A O 1
ATOM 690 N N . VAL A 1 83 ? -6.737 12.803 1.285 1.00 89.38 83 VAL A N 1
ATOM 691 C CA . VAL A 1 83 ? -5.688 11.790 1.493 1.00 89.38 83 VAL A CA 1
ATOM 692 C C . VAL A 1 83 ? -5.993 10.529 0.690 1.00 89.38 83 VAL A C 1
ATOM 694 O O . VAL A 1 83 ? -5.106 10.002 0.028 1.00 89.38 83 VAL A O 1
ATOM 697 N N . THR A 1 84 ? -7.249 10.080 0.710 1.00 89.44 84 THR A N 1
ATOM 698 C CA . THR A 1 84 ? -7.691 8.884 -0.023 1.00 89.44 84 THR A CA 1
ATOM 699 C C . THR A 1 84 ? -7.417 9.032 -1.520 1.00 89.44 84 THR A C 1
ATOM 701 O O . THR A 1 84 ? -6.784 8.161 -2.107 1.00 89.44 84 THR A O 1
ATOM 704 N N . GLU A 1 85 ? -7.788 10.174 -2.110 1.00 89.62 85 GLU A N 1
ATOM 705 C CA . GLU A 1 85 ? -7.561 10.471 -3.532 1.00 89.62 85 GLU A CA 1
ATOM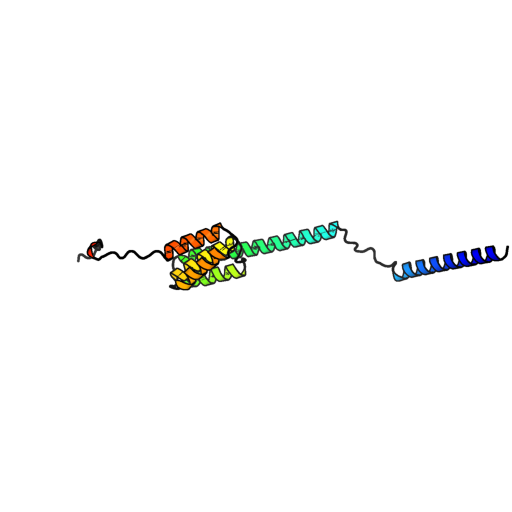 706 C C . GLU A 1 85 ? -6.071 10.460 -3.898 1.00 89.62 85 GLU A C 1
ATOM 708 O O . GLU A 1 85 ? -5.673 9.836 -4.883 1.00 89.62 85 GLU A O 1
ATOM 713 N N . PHE A 1 86 ? -5.227 11.116 -3.090 1.00 90.81 86 PHE A N 1
ATOM 714 C CA . PHE A 1 86 ? -3.786 11.142 -3.339 1.00 90.81 86 PHE A CA 1
ATOM 715 C C . PHE A 1 86 ? -3.184 9.738 -3.285 1.00 90.81 86 PHE A C 1
ATOM 717 O O . PHE A 1 86 ? -2.455 9.356 -4.199 1.00 90.81 86 PHE A O 1
ATOM 724 N N . LEU A 1 87 ? -3.504 8.957 -2.250 1.00 92.19 87 LEU A N 1
ATOM 725 C CA . LEU A 1 87 ? -2.945 7.618 -2.054 1.00 92.19 87 LEU A CA 1
ATOM 726 C C . LEU A 1 87 ? -3.445 6.618 -3.104 1.00 92.19 87 LEU A C 1
ATOM 728 O O . LEU A 1 87 ? -2.661 5.796 -3.580 1.00 92.19 87 LEU A O 1
ATOM 732 N N . GLU A 1 88 ? -4.710 6.701 -3.517 1.00 92.06 88 GLU A N 1
ATOM 733 C CA . GLU A 1 88 ? -5.232 5.897 -4.627 1.00 92.06 88 GLU A CA 1
ATOM 734 C C . GLU A 1 88 ? -4.541 6.243 -5.949 1.00 92.06 88 GLU A C 1
ATOM 736 O O . GLU A 1 88 ? -4.163 5.330 -6.686 1.00 92.06 88 GLU A O 1
ATOM 741 N N . GLY A 1 89 ? -4.278 7.531 -6.202 1.00 91.50 89 GLY A N 1
ATOM 742 C CA . GLY A 1 89 ? -3.468 7.980 -7.335 1.00 91.50 89 GLY A CA 1
ATOM 743 C C . GLY A 1 89 ? -2.034 7.443 -7.296 1.00 91.50 89 GLY A C 1
ATOM 744 O O . GLY A 1 89 ? -1.494 7.031 -8.321 1.00 91.50 89 GLY A O 1
ATOM 745 N N . VAL A 1 90 ? -1.411 7.342 -6.117 1.00 94.00 90 VAL A N 1
ATOM 746 C CA . VAL A 1 90 ? -0.075 6.725 -6.011 1.00 94.00 90 VAL A CA 1
ATOM 747 C C . VAL A 1 90 ? -0.119 5.240 -6.384 1.00 94.00 90 VAL A C 1
ATOM 749 O O . VAL A 1 90 ? 0.770 4.751 -7.085 1.00 94.00 90 VAL A O 1
ATOM 752 N N . LEU A 1 91 ? -1.171 4.519 -5.986 1.00 93.44 91 LEU A N 1
ATOM 753 C CA . LEU A 1 91 ? -1.334 3.093 -6.293 1.00 93.44 91 LEU A CA 1
ATOM 754 C C . LEU A 1 91 ? -1.615 2.797 -7.776 1.00 93.44 91 LEU A C 1
ATOM 756 O O . LEU A 1 91 ? -1.543 1.630 -8.167 1.00 93.44 91 LEU A O 1
ATOM 760 N N . THR A 1 92 ? -1.902 3.802 -8.615 1.00 93.56 92 THR A N 1
ATOM 761 C CA . THR A 1 92 ? -1.928 3.612 -10.079 1.00 93.56 92 THR A CA 1
ATOM 762 C C . THR A 1 92 ? -0.528 3.601 -10.689 1.00 93.56 92 THR A C 1
ATOM 764 O O . THR A 1 92 ? -0.335 3.065 -11.776 1.00 93.56 92 THR A O 1
ATOM 767 N N . ILE A 1 93 ? 0.453 4.189 -9.998 1.00 92.06 93 ILE A N 1
ATOM 768 C CA . ILE A 1 93 ? 1.855 4.265 -10.432 1.00 92.06 93 ILE A CA 1
ATOM 769 C C . ILE A 1 93 ? 2.673 3.140 -9.788 1.00 92.06 93 ILE A C 1
ATOM 771 O O . ILE A 1 93 ? 3.504 2.510 -10.444 1.00 92.06 93 ILE A O 1
ATOM 775 N N . ILE A 1 94 ? 2.441 2.886 -8.498 1.00 93.00 94 ILE A N 1
ATOM 776 C CA . ILE A 1 94 ? 3.193 1.920 -7.700 1.00 93.00 94 ILE A CA 1
ATOM 777 C C . ILE A 1 94 ? 2.404 0.618 -7.549 1.00 93.00 94 ILE A C 1
ATOM 779 O O . ILE A 1 94 ? 1.282 0.628 -7.036 1.00 93.00 94 ILE A O 1
ATOM 783 N N . PRO A 1 95 ? 2.994 -0.535 -7.908 1.00 93.00 95 PRO A N 1
ATOM 784 C CA . PRO A 1 95 ? 2.344 -1.817 -7.710 1.00 93.00 95 PRO A CA 1
ATOM 785 C C . PRO A 1 95 ? 2.060 -2.095 -6.229 1.00 93.00 95 PRO A C 1
ATOM 787 O O . PRO A 1 95 ? 2.958 -2.082 -5.383 1.00 93.00 95 PRO A O 1
ATOM 790 N N . ARG A 1 96 ? 0.809 -2.461 -5.946 1.00 93.81 96 ARG A N 1
ATOM 791 C CA . ARG A 1 96 ? 0.303 -2.862 -4.624 1.00 93.81 96 ARG A CA 1
ATOM 792 C C . ARG A 1 96 ? 1.148 -3.900 -3.860 1.00 93.81 96 ARG A C 1
ATOM 794 O O . ARG A 1 96 ? 1.277 -3.722 -2.660 1.00 93.81 96 ARG A O 1
ATOM 801 N N . PRO A 1 97 ? 1.718 -4.958 -4.477 1.00 95.00 97 PRO A N 1
ATOM 802 C CA . PRO A 1 97 ? 2.486 -5.961 -3.731 1.00 95.00 97 PRO A CA 1
ATOM 803 C C . PRO A 1 97 ? 3.920 -5.522 -3.385 1.00 95.00 97 PRO A C 1
ATOM 805 O O . PRO A 1 97 ? 4.665 -6.288 -2.781 1.00 95.00 97 PRO A O 1
ATOM 808 N N . THR A 1 98 ? 4.361 -4.334 -3.807 1.00 94.56 98 THR A N 1
ATOM 809 C CA . THR A 1 98 ? 5.696 -3.831 -3.446 1.00 94.56 98 THR A CA 1
ATOM 810 C C . THR A 1 98 ? 5.712 -3.357 -1.995 1.00 94.56 98 THR A C 1
ATOM 812 O O . THR A 1 98 ? 4.668 -3.010 -1.455 1.00 94.56 98 THR A O 1
ATOM 815 N N . LEU A 1 99 ? 6.890 -3.280 -1.363 1.00 94.69 99 LEU A N 1
ATOM 816 C CA . LEU A 1 99 ? 7.008 -2.750 0.004 1.00 94.69 99 LEU A CA 1
ATOM 817 C C . LEU A 1 99 ? 6.359 -1.361 0.132 1.00 94.69 99 LEU A C 1
ATOM 819 O O . LEU A 1 99 ? 5.500 -1.168 0.986 1.00 94.69 99 LEU A O 1
ATOM 823 N N . PHE A 1 100 ? 6.708 -0.445 -0.775 1.00 94.50 100 PHE A N 1
ATOM 824 C CA . PHE A 1 100 ? 6.146 0.906 -0.801 1.00 94.50 100 PHE A CA 1
ATOM 825 C C . PHE A 1 100 ? 4.636 0.903 -1.091 1.00 94.50 100 PHE A C 1
ATOM 827 O O . PHE A 1 100 ? 3.874 1.614 -0.444 1.00 94.50 100 PHE A O 1
ATOM 834 N N . GLY A 1 101 ? 4.172 0.043 -2.005 1.00 95.38 101 GLY A N 1
ATOM 835 C CA . GLY A 1 101 ? 2.743 -0.173 -2.254 1.00 95.38 101 GLY A CA 1
ATOM 836 C C . GLY A 1 101 ? 1.980 -0.622 -1.004 1.00 9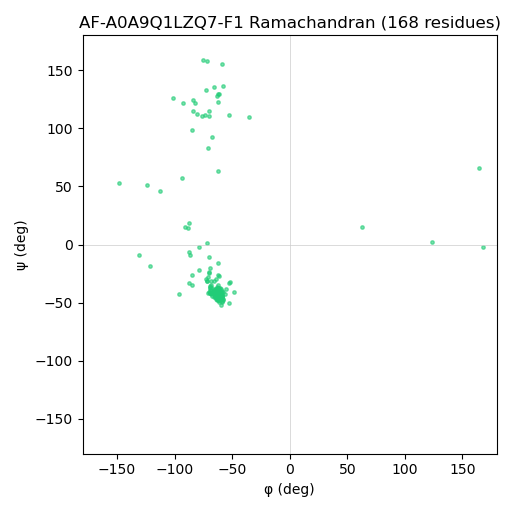5.38 101 GLY A C 1
ATOM 837 O O . GLY A 1 101 ? 0.887 -0.123 -0.742 1.00 95.38 101 GLY A O 1
ATOM 838 N N . GLY A 1 102 ? 2.576 -1.507 -0.204 1.00 96.31 102 GLY A N 1
ATOM 839 C CA . GLY A 1 102 ? 2.042 -1.936 1.085 1.00 96.31 102 GLY A CA 1
ATOM 840 C C . GLY A 1 102 ? 1.962 -0.798 2.102 1.00 96.31 102 GLY A C 1
ATOM 841 O O . GLY A 1 102 ? 0.925 -0.628 2.737 1.00 96.31 102 GLY A O 1
ATOM 842 N N . GLU A 1 103 ? 3.006 0.027 2.220 1.00 95.56 103 GLU A N 1
ATOM 843 C CA . GLU A 1 103 ? 3.000 1.211 3.096 1.00 95.56 103 GLU A CA 1
ATOM 844 C C . GLU A 1 103 ? 1.877 2.183 2.716 1.00 95.56 103 GLU A C 1
ATOM 846 O O . GLU A 1 103 ? 1.104 2.606 3.576 1.00 95.56 103 GLU A O 1
ATOM 851 N N . ILE A 1 104 ? 1.713 2.472 1.423 1.00 95.88 104 ILE A N 1
ATOM 852 C CA . ILE A 1 104 ? 0.619 3.313 0.917 1.00 95.88 104 ILE A CA 1
ATOM 853 C C . ILE A 1 104 ? -0.748 2.723 1.295 1.00 95.88 104 ILE A C 1
ATOM 855 O O . ILE A 1 104 ? -1.653 3.459 1.686 1.00 95.88 104 ILE A O 1
ATOM 859 N N . GLN A 1 105 ? -0.910 1.400 1.225 1.00 96.31 105 GLN A N 1
ATOM 860 C CA . GLN A 1 105 ? -2.155 0.730 1.612 1.00 96.31 105 GLN A CA 1
ATOM 861 C C . GLN A 1 105 ? -2.430 0.794 3.117 1.00 96.31 105 GLN A C 1
ATOM 863 O O . GLN A 1 105 ? -3.590 0.936 3.504 1.00 96.31 105 GLN A O 1
ATOM 868 N N . ILE A 1 106 ? -1.396 0.749 3.962 1.00 96.00 106 ILE A N 1
ATOM 869 C CA . ILE A 1 106 ? -1.535 1.000 5.404 1.00 96.00 106 ILE A CA 1
ATOM 870 C C . ILE A 1 106 ? -2.039 2.430 5.641 1.00 96.00 106 ILE A C 1
ATOM 872 O O . ILE A 1 106 ? -3.008 2.631 6.372 1.00 96.00 106 ILE A O 1
ATOM 876 N N . TRP A 1 107 ? -1.453 3.424 4.969 1.00 94.94 107 TRP A N 1
ATOM 877 C CA . TRP A 1 107 ? -1.914 4.814 5.050 1.00 94.94 107 TRP A CA 1
ATOM 878 C C . TRP A 1 107 ? -3.345 5.005 4.540 1.00 94.94 107 TRP A C 1
ATOM 880 O O . TRP A 1 107 ? -4.128 5.724 5.159 1.00 94.94 107 TRP A O 1
ATOM 890 N N . LEU A 1 108 ? -3.721 4.313 3.464 1.00 94.62 108 LEU A N 1
ATOM 891 C CA . LEU A 1 108 ? -5.082 4.329 2.934 1.00 94.62 108 LEU A CA 1
ATOM 892 C C . LEU A 1 108 ? -6.084 3.733 3.935 1.00 94.62 108 LEU A C 1
ATOM 894 O O . LEU A 1 108 ? -7.184 4.259 4.100 1.00 94.62 108 LEU A O 1
ATOM 898 N N . ALA A 1 109 ? -5.710 2.661 4.639 1.00 95.06 109 ALA A N 1
ATOM 899 C CA . ALA A 1 109 ? -6.536 2.079 5.693 1.00 95.06 109 ALA A CA 1
ATOM 900 C C . ALA A 1 109 ? -6.761 3.074 6.843 1.00 95.06 109 ALA A C 1
ATOM 902 O O . ALA A 1 109 ? -7.898 3.254 7.277 1.00 95.06 109 ALA A O 1
ATOM 903 N N . MET A 1 110 ? -5.709 3.767 7.290 1.00 92.75 110 MET A N 1
ATOM 904 C CA . MET A 1 110 ? -5.821 4.814 8.315 1.00 92.75 110 MET A CA 1
ATOM 905 C C . MET A 1 110 ? -6.701 5.987 7.850 1.00 92.75 110 MET A C 1
ATOM 907 O O . MET A 1 110 ? -7.551 6.456 8.600 1.00 92.75 110 MET A O 1
ATOM 911 N N . ALA A 1 111 ? -6.578 6.418 6.590 1.00 92.38 111 ALA A N 1
ATOM 912 C CA . ALA A 1 111 ? -7.438 7.461 6.022 1.00 92.38 111 ALA A CA 1
ATOM 913 C C . ALA A 1 111 ? -8.919 7.048 5.967 1.00 92.38 111 ALA A C 1
ATOM 915 O O . ALA A 1 111 ? -9.797 7.871 6.225 1.00 92.38 111 ALA A O 1
ATOM 916 N N . ASN A 1 112 ? -9.218 5.778 5.673 1.00 91.81 112 ASN A N 1
ATOM 917 C CA . ASN A 1 112 ? -10.588 5.261 5.727 1.00 91.81 112 ASN A CA 1
ATOM 918 C C . ASN A 1 112 ? -11.158 5.290 7.151 1.00 91.81 112 ASN A C 1
ATOM 920 O O . ASN A 1 112 ? -12.310 5.681 7.335 1.00 91.81 112 ASN A O 1
ATOM 924 N N . GLU A 1 113 ? -10.356 4.931 8.154 1.00 90.88 113 GLU A N 1
ATOM 925 C CA . GLU A 1 113 ? -10.758 4.999 9.563 1.00 90.88 113 GLU A CA 1
ATOM 926 C C . GLU A 1 113 ? -11.135 6.429 9.970 1.00 90.88 113 GLU A C 1
ATOM 928 O O . GLU A 1 113 ? -12.256 6.653 10.433 1.00 90.88 113 GLU A O 1
ATOM 933 N N . ALA A 1 114 ? -10.279 7.401 9.644 1.00 89.88 114 ALA A N 1
ATOM 934 C CA . ALA A 1 114 ? -10.527 8.815 9.912 1.00 89.88 114 ALA A CA 1
ATOM 935 C C . ALA A 1 114 ? -11.767 9.373 9.179 1.00 89.88 114 ALA A C 1
ATOM 937 O O . ALA A 1 114 ? -12.405 10.313 9.650 1.00 89.88 114 ALA A O 1
ATOM 938 N N . ASN A 1 115 ? -12.153 8.775 8.047 1.00 88.31 115 ASN A N 1
ATOM 939 C CA . ASN A 1 115 ? -13.365 9.116 7.293 1.00 88.31 115 ASN A CA 1
ATOM 940 C C . ASN A 1 115 ? -14.624 8.350 7.762 1.00 88.31 115 ASN A C 1
ATOM 942 O O . ASN A 1 115 ? -15.608 8.281 7.026 1.00 88.31 115 ASN A O 1
ATOM 946 N N . ASN A 1 116 ? -14.626 7.768 8.968 1.00 88.19 116 ASN A N 1
ATOM 947 C CA . ASN A 1 116 ? -15.708 6.934 9.521 1.00 88.19 116 ASN A CA 1
ATOM 948 C C . ASN A 1 116 ? -15.993 5.635 8.736 1.00 88.19 116 ASN A C 1
ATOM 950 O O . ASN A 1 116 ? -17.005 4.970 8.967 1.00 88.19 116 ASN A O 1
ATOM 954 N N . ARG A 1 117 ? -15.093 5.213 7.840 1.00 91.00 117 ARG A N 1
ATOM 955 C CA . ARG A 1 117 ? -15.193 3.961 7.067 1.00 91.00 117 ARG A CA 1
ATOM 956 C C . ARG A 1 117 ? -14.447 2.830 7.775 1.00 91.00 117 ARG A C 1
ATOM 958 O O . ARG A 1 117 ? -13.528 2.212 7.241 1.00 91.00 117 ARG A O 1
ATOM 965 N N . HIS A 1 118 ? -14.846 2.566 9.015 1.00 92.75 118 HIS A N 1
ATOM 966 C CA . HIS A 1 118 ? -14.143 1.632 9.898 1.00 92.75 118 HIS A CA 1
ATOM 967 C C . HIS A 1 118 ? -14.142 0.180 9.381 1.00 92.75 118 HIS A C 1
ATOM 969 O O . HIS A 1 118 ? -13.141 -0.523 9.513 1.00 92.75 118 HIS A O 1
ATOM 975 N N . ALA A 1 119 ? -15.235 -0.269 8.753 1.00 93.44 119 ALA A N 1
ATOM 976 C CA . ALA A 1 119 ? -15.315 -1.611 8.170 1.00 93.44 119 ALA A CA 1
ATOM 977 C C . ALA A 1 119 ? -14.283 -1.807 7.044 1.00 93.44 119 ALA A C 1
ATOM 979 O O . ALA A 1 119 ? -13.514 -2.768 7.077 1.00 93.44 119 ALA A O 1
ATOM 980 N N . ASP A 1 120 ? -14.198 -0.843 6.123 1.00 93.38 120 ASP A N 1
ATOM 981 C CA . ASP A 1 120 ? -13.257 -0.870 4.997 1.00 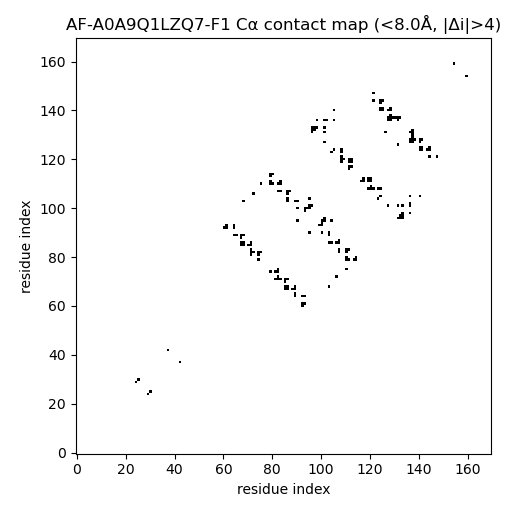93.38 120 ASP A CA 1
ATOM 982 C C . ASP A 1 120 ? -11.798 -0.872 5.477 1.00 93.38 120 ASP A C 1
ATOM 984 O O . ASP A 1 120 ? -10.955 -1.574 4.920 1.00 93.38 120 ASP A O 1
ATOM 988 N N . CYS A 1 121 ? -11.505 -0.131 6.551 1.00 94.88 121 CYS A N 1
ATOM 989 C CA . CYS A 1 121 ? -10.197 -0.131 7.203 1.00 94.88 121 CYS A CA 1
ATOM 990 C C . CYS A 1 121 ? -9.808 -1.535 7.705 1.00 94.88 121 CYS A C 1
ATOM 992 O O . CYS A 1 121 ? -8.743 -2.055 7.361 1.00 94.88 121 CYS A O 1
ATOM 994 N N . ILE A 1 122 ? -10.692 -2.178 8.478 1.00 95.69 122 ILE A N 1
ATOM 995 C CA . ILE A 1 122 ? -10.458 -3.525 9.015 1.00 95.69 122 ILE A CA 1
ATOM 996 C C . ILE A 1 122 ? -10.279 -4.543 7.886 1.00 95.69 122 ILE A C 1
ATOM 998 O O . ILE A 1 122 ? -9.404 -5.411 7.967 1.00 95.69 122 ILE A O 1
ATOM 1002 N N . ASP A 1 123 ? -11.109 -4.469 6.850 1.00 96.94 123 ASP A N 1
ATOM 1003 C CA . ASP A 1 123 ? -11.064 -5.420 5.744 1.00 96.94 123 ASP A CA 1
ATOM 1004 C C . ASP A 1 123 ? -9.797 -5.254 4.901 1.00 96.94 123 ASP A C 1
ATOM 1006 O O . ASP A 1 123 ? -9.177 -6.258 4.532 1.00 96.94 123 ASP A O 1
ATOM 1010 N N . LEU A 1 124 ? -9.334 -4.016 4.703 1.00 96.44 124 LEU A N 1
ATOM 1011 C CA . LEU A 1 124 ? -8.050 -3.749 4.062 1.00 96.44 124 LEU A CA 1
ATOM 1012 C C . LEU A 1 124 ? -6.882 -4.319 4.883 1.00 96.44 124 LEU A C 1
ATOM 1014 O O . LEU A 1 124 ? -6.028 -5.003 4.318 1.00 96.44 124 LEU A O 1
ATOM 1018 N N . TYR A 1 125 ? -6.865 -4.152 6.212 1.00 97.50 125 TYR A N 1
ATOM 1019 C CA . TYR A 1 125 ? -5.823 -4.766 7.048 1.00 97.50 125 TYR A CA 1
ATOM 1020 C C . TYR A 1 125 ? -5.837 -6.295 6.997 1.00 97.50 125 TYR A C 1
ATOM 1022 O O . TYR A 1 125 ? -4.783 -6.911 6.836 1.00 97.50 125 TYR A O 1
ATOM 1030 N N . LYS A 1 126 ? -7.017 -6.927 7.058 1.00 97.38 126 LYS A N 1
ATOM 1031 C CA . LYS A 1 126 ? -7.139 -8.388 6.891 1.00 97.38 126 LYS A CA 1
ATOM 1032 C C . LYS A 1 126 ? -6.615 -8.847 5.530 1.00 97.38 126 LYS A C 1
ATOM 1034 O O . LYS A 1 126 ? -6.035 -9.928 5.427 1.00 97.38 126 LYS A O 1
ATOM 1039 N N . GLN A 1 127 ? -6.851 -8.067 4.475 1.00 97.06 127 GLN A N 1
ATOM 1040 C CA . GLN A 1 127 ? -6.348 -8.377 3.142 1.00 97.06 127 GLN A CA 1
ATOM 1041 C C . GLN A 1 127 ? -4.818 -8.300 3.091 1.00 97.06 127 GLN A C 1
ATOM 1043 O O . GLN A 1 127 ? -4.195 -9.215 2.547 1.00 97.06 127 GLN A O 1
ATOM 1048 N N . LEU A 1 128 ? -4.224 -7.253 3.668 1.00 97.06 128 LEU A N 1
ATOM 1049 C CA . LEU A 1 128 ? -2.773 -7.065 3.725 1.00 97.06 128 LEU A CA 1
ATOM 1050 C C . LEU A 1 128 ? -2.082 -8.190 4.495 1.00 97.06 128 LEU A C 1
ATOM 1052 O O . LEU A 1 128 ? -1.162 -8.807 3.967 1.00 97.06 128 LEU A O 1
ATOM 1056 N N . GLU A 1 129 ? -2.582 -8.514 5.686 1.00 96.62 129 GLU A N 1
ATOM 1057 C CA . GLU A 1 129 ? -2.085 -9.606 6.533 1.00 96.62 129 GLU A CA 1
ATOM 1058 C C . GLU A 1 129 ? -2.066 -10.956 5.802 1.00 96.62 129 GLU A C 1
ATOM 1060 O O . GLU A 1 129 ? -1.136 -11.737 5.964 1.00 96.62 129 GLU A O 1
ATOM 1065 N N . ARG A 1 130 ? -3.077 -11.234 4.969 1.00 96.31 130 ARG A N 1
ATOM 1066 C CA . ARG A 1 130 ? -3.222 -12.535 4.296 1.00 96.31 130 ARG A CA 1
ATOM 1067 C C . ARG A 1 130 ? -2.481 -12.644 2.968 1.00 96.31 130 ARG A C 1
ATOM 1069 O O . ARG A 1 130 ? -2.123 -13.751 2.579 1.00 96.31 130 ARG A O 1
ATOM 1076 N N . LYS A 1 131 ? -2.365 -11.546 2.215 1.00 96.19 131 LYS A N 1
ATOM 1077 C CA . LYS A 1 131 ? -1.988 -11.592 0.789 1.00 96.19 131 LYS A CA 1
ATOM 1078 C C . LYS A 1 131 ? -0.730 -10.808 0.437 1.00 96.19 131 LYS A C 1
ATOM 1080 O O . LYS A 1 131 ? -0.192 -11.024 -0.645 1.00 96.19 131 LYS A O 1
ATOM 1085 N N . HIS A 1 132 ? -0.284 -9.874 1.275 1.00 97.00 132 HIS A N 1
ATOM 1086 C CA . HIS A 1 132 ? 0.850 -9.026 0.916 1.00 97.00 132 HIS A CA 1
ATOM 1087 C C . HIS A 1 132 ? 2.158 -9.833 0.970 1.00 97.00 132 HIS A C 1
ATOM 1089 O O . HIS A 1 132 ? 2.379 -10.518 1.958 1.00 97.00 132 HIS A O 1
ATOM 1095 N N . PRO A 1 133 ? 3.061 -9.776 -0.023 1.00 97.06 133 PRO A N 1
ATOM 1096 C CA . PRO A 1 133 ? 4.264 -10.619 -0.025 1.00 97.06 133 PRO A CA 1
ATOM 1097 C C . PRO A 1 133 ? 5.299 -10.220 1.041 1.00 97.06 133 PRO A C 1
ATOM 1099 O O . PRO A 1 133 ? 6.089 -11.054 1.471 1.00 97.06 133 PRO A O 1
ATOM 1102 N N . SER A 1 134 ? 5.302 -8.960 1.489 1.00 96.56 134 SER A N 1
ATOM 1103 C CA . SER A 1 134 ? 6.189 -8.509 2.571 1.00 96.56 134 SER A CA 1
ATOM 1104 C C . SER A 1 134 ? 5.630 -8.836 3.956 1.00 96.56 134 SER A C 1
ATOM 1106 O O . SER A 1 134 ? 4.570 -8.328 4.328 1.00 96.56 134 SER A O 1
ATOM 1108 N N . ILE A 1 135 ? 6.402 -9.591 4.743 1.00 96.62 135 ILE A N 1
ATOM 1109 C CA . ILE A 1 135 ? 6.084 -9.970 6.129 1.00 96.62 135 ILE A CA 1
ATOM 1110 C C . ILE A 1 135 ? 5.989 -8.740 7.043 1.00 96.62 135 ILE A C 1
ATOM 1112 O O . ILE A 1 135 ? 5.146 -8.707 7.938 1.00 96.62 135 ILE A O 1
ATOM 1116 N N . SER A 1 136 ? 6.809 -7.705 6.818 1.00 96.75 136 SER A N 1
ATOM 1117 C CA . SER A 1 136 ? 6.761 -6.480 7.631 1.00 96.75 136 SER A CA 1
ATOM 1118 C C . SER A 1 136 ? 5.400 -5.788 7.529 1.00 96.75 136 SER A C 1
ATOM 1120 O O . SER A 1 136 ? 4.823 -5.420 8.548 1.00 96.75 136 SER A O 1
ATOM 1122 N N . ILE A 1 137 ? 4.849 -5.702 6.315 1.00 97.81 137 ILE A N 1
ATOM 1123 C CA . ILE A 1 137 ? 3.530 -5.114 6.050 1.00 97.81 137 ILE A CA 1
ATOM 1124 C C . ILE A 1 137 ? 2.416 -5.986 6.622 1.00 97.81 137 ILE A C 1
ATOM 1126 O O . ILE A 1 137 ? 1.489 -5.459 7.232 1.00 97.81 137 ILE A O 1
ATOM 1130 N N . GLN A 1 138 ? 2.509 -7.314 6.479 1.00 97.88 138 GLN A N 1
ATOM 1131 C CA . GLN A 1 138 ? 1.533 -8.226 7.086 1.00 97.88 138 GLN A CA 1
ATOM 1132 C C . GLN A 1 138 ? 1.464 -8.031 8.604 1.00 97.88 138 GLN A C 1
ATOM 1134 O O . GLN A 1 138 ? 0.378 -7.899 9.170 1.00 97.88 138 GLN A O 1
ATOM 1139 N N . ARG A 1 139 ? 2.631 -7.975 9.257 1.00 97.62 139 ARG A N 1
ATOM 1140 C CA . ARG A 1 139 ? 2.743 -7.773 10.700 1.00 97.62 139 ARG A CA 1
ATOM 1141 C C . ARG A 1 139 ? 2.200 -6.409 11.118 1.00 97.62 139 ARG A C 1
ATOM 1143 O O . ARG A 1 139 ? 1.400 -6.345 12.045 1.00 97.62 139 ARG A O 1
ATOM 1150 N N . GLN A 1 140 ? 2.577 -5.345 10.411 1.00 97.38 140 GLN A N 1
ATOM 1151 C CA . GLN A 1 140 ? 2.082 -3.998 10.686 1.00 97.38 140 GLN A CA 1
ATOM 1152 C C . GLN A 1 140 ? 0.552 -3.922 10.555 1.00 97.38 140 GLN A C 1
ATOM 1154 O O . GLN A 1 140 ? -0.113 -3.361 11.423 1.00 97.38 140 GLN A O 1
ATOM 1159 N N . ALA A 1 141 ? -0.026 -4.541 9.520 1.00 97.31 141 ALA A N 1
ATOM 1160 C CA . ALA A 1 141 ? -1.475 -4.622 9.351 1.00 97.31 141 ALA A CA 1
ATOM 1161 C C . ALA A 1 141 ? -2.153 -5.394 10.496 1.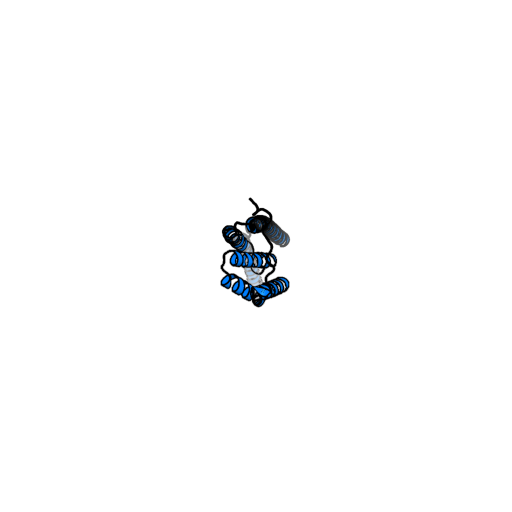00 97.31 141 ALA A C 1
ATOM 1163 O O . ALA A 1 141 ? -3.194 -4.966 10.994 1.00 97.31 141 ALA A O 1
ATOM 1164 N N . ALA A 1 142 ? -1.562 -6.507 10.940 1.00 97.06 142 ALA A N 1
ATOM 1165 C CA . ALA A 1 142 ? -2.089 -7.303 12.046 1.00 97.06 142 ALA A CA 1
ATOM 1166 C C . ALA A 1 142 ? -2.070 -6.535 13.380 1.00 97.06 142 ALA A C 1
ATOM 1168 O O . ALA A 1 142 ? -3.063 -6.560 14.109 1.00 97.06 142 ALA A O 1
ATOM 1169 N N . GLU A 1 143 ? -0.976 -5.826 13.676 1.00 96.56 143 GLU A N 1
ATOM 1170 C CA . GLU A 1 143 ? -0.826 -4.995 14.878 1.00 96.56 143 GLU A CA 1
ATOM 1171 C C . GLU A 1 143 ? -1.840 -3.838 14.885 1.00 96.56 143 GLU A C 1
ATOM 1173 O O . GLU A 1 143 ? -2.556 -3.645 15.869 1.00 96.56 143 GLU A O 1
ATOM 1178 N N . LEU A 1 144 ? -1.982 -3.120 13.766 1.00 95.75 144 LEU A N 1
ATOM 1179 C CA . LEU A 1 144 ? -2.956 -2.028 13.637 1.00 95.75 144 LEU A CA 1
ATOM 1180 C C . LEU A 1 144 ? -4.402 -2.527 13.736 1.00 95.75 144 LEU A C 1
ATOM 1182 O O . LEU A 1 144 ? -5.217 -1.928 14.440 1.00 95.75 144 LEU A O 1
ATOM 1186 N N . ARG A 1 145 ? -4.724 -3.657 13.094 1.00 95.56 145 ARG A N 1
ATOM 1187 C CA . ARG A 1 145 ? -6.040 -4.298 13.224 1.00 95.56 145 ARG A CA 1
ATOM 1188 C C . ARG A 1 145 ? -6.334 -4.664 14.676 1.00 95.56 145 ARG A C 1
ATOM 1190 O O . ARG A 1 145 ? -7.449 -4.436 15.137 1.00 95.56 145 ARG A O 1
ATOM 1197 N N . TYR A 1 146 ? -5.357 -5.229 15.385 1.00 95.12 146 TYR A N 1
ATOM 1198 C CA . TYR A 1 146 ? -5.514 -5.614 16.787 1.00 95.12 146 TYR A CA 1
ATOM 1199 C C . TYR A 1 146 ? -5.857 -4.408 17.669 1.00 95.12 146 TYR A C 1
ATOM 1201 O O . TYR A 1 146 ? -6.790 -4.485 18.465 1.00 95.12 146 TYR A O 1
ATOM 1209 N N . ILE A 1 147 ? -5.169 -3.278 17.472 1.00 92.31 147 ILE A N 1
ATOM 1210 C CA . ILE A 1 147 ? -5.456 -2.024 18.184 1.00 92.31 147 ILE A CA 1
ATOM 1211 C C . ILE A 1 147 ? -6.887 -1.552 17.901 1.00 92.31 147 ILE A C 1
ATOM 1213 O O . ILE A 1 147 ? -7.624 -1.225 18.828 1.00 92.31 147 ILE A O 1
ATOM 1217 N N . LEU A 1 148 ? -7.304 -1.550 16.634 1.00 89.31 148 LEU A N 1
ATOM 1218 C CA . LEU A 1 148 ? -8.625 -1.057 16.231 1.00 89.31 148 LEU A CA 1
ATOM 1219 C C . LEU A 1 148 ? -9.785 -1.930 16.711 1.00 89.31 148 LEU A C 1
ATOM 1221 O O . LEU A 1 148 ? -10.874 -1.421 16.964 1.00 89.31 148 LEU A O 1
ATOM 1225 N N . GLN A 1 149 ? -9.566 -3.238 16.828 1.00 90.62 149 GLN A N 1
ATOM 1226 C CA . GLN A 1 149 ? -10.578 -4.187 17.293 1.00 90.62 149 GLN A CA 1
ATOM 1227 C C . GLN A 1 149 ? -10.609 -4.343 18.815 1.00 90.62 149 GLN A C 1
ATOM 1229 O O . GLN A 1 149 ? -11.494 -5.029 19.333 1.00 90.62 149 GLN A O 1
ATOM 1234 N N . ALA A 1 150 ? -9.662 -3.734 19.533 1.00 90.31 150 ALA A N 1
ATOM 1235 C CA . ALA A 1 150 ? -9.615 -3.819 20.979 1.00 90.31 150 ALA A CA 1
ATOM 1236 C C . ALA A 1 150 ? -10.930 -3.297 21.595 1.00 90.31 150 ALA A C 1
ATOM 1238 O O . ALA A 1 150 ? -11.462 -2.264 21.168 1.00 90.31 150 ALA A O 1
ATOM 1239 N N . PRO A 1 151 ? -11.487 -3.994 22.601 1.00 85.25 151 PRO A N 1
ATOM 1240 C CA . PRO A 1 151 ? -12.715 -3.561 23.244 1.00 85.25 151 PRO A CA 1
ATOM 1241 C C . PRO A 1 151 ? -12.498 -2.205 23.918 1.00 85.25 151 PRO A C 1
ATOM 1243 O O . PRO A 1 151 ? -11.557 -2.019 24.690 1.00 85.25 151 PRO A O 1
ATOM 1246 N N . LYS A 1 152 ? -13.395 -1.253 23.645 1.00 80.19 152 LYS A N 1
ATOM 1247 C CA . LYS A 1 152 ? -13.366 0.057 24.302 1.00 80.19 152 LYS A CA 1
ATOM 1248 C C . LYS A 1 152 ? -13.604 -0.127 25.799 1.00 80.19 152 LYS A C 1
ATOM 1250 O O . LYS A 1 152 ? -14.591 -0.750 26.199 1.00 80.19 152 LYS A O 1
ATOM 1255 N N . LEU A 1 153 ? -12.712 0.435 26.611 1.00 81.75 153 LEU A N 1
ATOM 1256 C CA . LEU A 1 153 ? -12.861 0.441 28.060 1.00 81.75 153 LEU A CA 1
ATOM 1257 C C . LEU A 1 153 ? -14.136 1.218 28.422 1.00 81.75 153 LEU A C 1
ATOM 1259 O O . LEU A 1 153 ? -14.296 2.376 28.036 1.00 81.75 153 LEU A O 1
ATOM 1263 N N . LYS A 1 154 ? -15.060 0.576 29.138 1.00 79.38 154 LYS A N 1
ATOM 1264 C CA . LYS A 1 154 ? -16.246 1.243 29.682 1.00 79.38 154 LYS A CA 1
ATOM 1265 C C . LYS A 1 154 ? -15.846 1.871 31.013 1.00 79.38 154 LYS A C 1
ATOM 1267 O O . LYS A 1 154 ? -15.771 1.160 32.004 1.00 79.38 154 LYS A O 1
ATOM 1272 N N . ILE A 1 155 ? -15.550 3.166 31.007 1.00 79.00 155 ILE A N 1
ATOM 1273 C CA . ILE A 1 155 ? -15.261 3.926 32.229 1.00 79.00 155 ILE A CA 1
ATOM 1274 C C . ILE A 1 155 ? -16.602 4.356 32.827 1.00 79.00 155 ILE A C 1
ATOM 1276 O O . ILE A 1 155 ? -17.426 4.955 32.126 1.00 79.00 155 ILE A O 1
ATOM 1280 N N . SER A 1 156 ? -16.852 4.013 34.088 1.00 82.00 156 SER A N 1
ATOM 1281 C CA . SER A 1 156 ? -18.048 4.471 34.802 1.00 82.00 156 SER A CA 1
ATOM 1282 C C . SER A 1 156 ? -17.948 5.966 35.141 1.00 82.00 156 SER A C 1
ATOM 1284 O O . SER A 1 156 ? -16.857 6.532 35.195 1.00 82.00 156 SER A O 1
ATOM 1286 N N . GLN A 1 157 ? -19.082 6.639 35.375 1.00 75.12 157 GLN A N 1
ATOM 1287 C CA . GLN A 1 157 ? -19.065 8.056 35.778 1.00 75.12 157 GLN A CA 1
ATOM 1288 C C . GLN A 1 157 ? -18.333 8.284 37.110 1.00 75.12 157 GLN A C 1
ATOM 1290 O O . GLN A 1 157 ? -17.779 9.355 37.318 1.00 75.12 157 GLN A O 1
ATOM 1295 N N . GLU A 1 158 ? -18.297 7.274 37.980 1.00 77.38 158 GLU A N 1
ATOM 1296 C CA . GLU A 1 158 ? -17.608 7.309 39.275 1.00 77.38 158 GLU A CA 1
ATOM 1297 C C . GLU A 1 158 ? -16.077 7.246 39.125 1.00 77.38 158 GLU A C 1
ATOM 1299 O O . GLU A 1 158 ? -15.350 7.823 39.928 1.00 77.38 158 GLU A O 1
ATOM 1304 N N . GLU A 1 159 ? -15.579 6.596 38.069 1.00 78.38 159 GLU A N 1
ATOM 1305 C CA . GLU A 1 159 ? -14.150 6.513 37.729 1.00 78.38 159 GLU A CA 1
ATOM 1306 C C . GLU A 1 159 ? -13.671 7.703 36.877 1.00 78.38 159 GLU A C 1
ATOM 1308 O O . GLU A 1 159 ? -12.473 7.864 36.627 1.00 78.38 159 GLU A O 1
ATOM 1313 N N . MET A 1 160 ? -14.597 8.538 36.399 1.00 82.31 160 MET A N 1
ATOM 1314 C CA . MET A 1 160 ? -14.301 9.657 35.515 1.00 82.31 160 MET A CA 1
ATOM 1315 C C . MET A 1 160 ? -13.792 10.857 36.319 1.00 82.31 160 MET A C 1
ATOM 1317 O O . MET A 1 160 ? -14.531 11.491 37.068 1.00 82.31 160 MET A O 1
ATOM 1321 N N . VAL A 1 161 ? -12.519 11.210 36.138 1.00 81.62 161 VAL A N 1
ATOM 1322 C CA . VAL A 1 161 ? -11.955 12.428 36.735 1.00 81.62 161 VAL A CA 1
ATOM 1323 C C . VAL A 1 161 ? -12.477 13.649 35.976 1.00 81.62 161 VAL A C 1
ATOM 1325 O O . VAL A 1 161 ? -12.110 13.886 34.826 1.00 81.62 161 VAL A O 1
ATOM 1328 N N . THR A 1 162 ? -13.320 14.448 36.627 1.00 81.06 162 THR A N 1
ATOM 1329 C CA . THR A 1 162 ? -13.803 15.720 36.080 1.00 81.06 162 THR A CA 1
ATOM 1330 C C . THR A 1 162 ? -12.711 16.778 36.198 1.00 81.06 162 THR A C 1
ATOM 1332 O O . THR A 1 162 ? -12.383 17.219 37.298 1.00 81.06 162 THR A O 1
ATOM 1335 N N . ILE A 1 163 ? -12.147 17.205 35.068 1.00 82.44 163 ILE A N 1
ATOM 1336 C CA . ILE A 1 163 ? -11.201 18.325 35.027 1.00 82.44 163 ILE A CA 1
ATOM 1337 C C . ILE A 1 163 ? -12.015 19.626 34.956 1.00 82.44 163 ILE A C 1
ATOM 1339 O O . ILE A 1 163 ? -12.713 19.841 33.962 1.00 82.44 163 ILE A O 1
ATOM 1343 N N . PRO A 1 164 ? -11.966 20.499 35.977 1.00 80.50 164 PRO A N 1
ATOM 1344 C CA . PRO A 1 164 ? -12.655 21.780 35.923 1.00 80.50 164 PRO A CA 1
ATOM 1345 C C . PRO A 1 164 ? -12.035 22.678 34.845 1.00 80.50 164 PRO A C 1
ATOM 1347 O O . PRO A 1 164 ? -10.813 22.799 34.736 1.00 80.50 164 PRO A O 1
ATOM 1350 N N . LEU A 1 165 ? -12.888 23.326 34.051 1.00 81.06 165 LEU A N 1
ATOM 1351 C CA . LEU A 1 165 ? -12.464 24.285 33.033 1.00 81.06 165 LEU A CA 1
ATOM 1352 C C . LEU A 1 165 ? -11.932 25.556 33.713 1.00 81.06 165 LEU A C 1
ATOM 1354 O O . LEU A 1 165 ? -12.694 26.327 34.300 1.00 81.06 165 LEU A O 1
ATOM 1358 N N . ILE A 1 166 ? -10.624 25.794 33.621 1.00 72.50 166 ILE A N 1
ATOM 1359 C CA . ILE A 1 166 ? -10.005 27.049 34.066 1.00 72.50 166 ILE A CA 1
ATOM 1360 C C . ILE A 1 166 ? -10.446 28.155 33.095 1.00 72.50 166 ILE A C 1
ATOM 1362 O O . ILE A 1 166 ? -10.119 28.102 31.912 1.00 72.50 166 ILE A O 1
ATOM 1366 N N . GLY A 1 167 ? -11.213 29.132 33.592 1.00 62.84 167 GLY A N 1
ATOM 1367 C CA . GLY A 1 167 ? -11.735 30.265 32.810 1.00 62.84 167 GLY A CA 1
ATOM 1368 C C . GLY A 1 167 ? -13.259 30.442 32.825 1.00 62.84 167 GLY A C 1
ATOM 1369 O O . GLY A 1 167 ? -13.756 31.351 32.176 1.00 62.84 167 GLY A O 1
ATOM 1370 N N . SER A 1 168 ? -14.009 29.612 33.563 1.00 55.41 168 SER A N 1
ATOM 1371 C CA . SER A 1 168 ? -15.474 29.760 33.711 1.00 55.41 168 SER A CA 1
ATOM 1372 C C . SER A 1 168 ? -15.902 30.623 34.912 1.00 55.41 168 SER A C 1
ATOM 1374 O O . SER A 1 168 ? -17.062 30.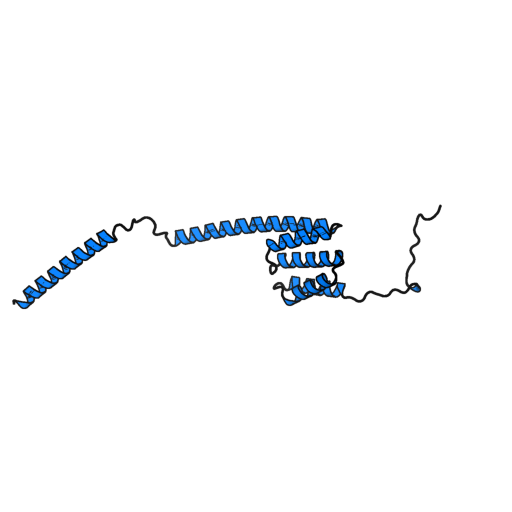584 35.316 1.00 55.41 168 SER A O 1
ATOM 1376 N N . SER A 1 169 ? -14.978 31.389 35.496 1.00 56.47 169 SER A N 1
ATOM 1377 C CA . SER A 1 169 ? -15.289 32.389 36.521 1.00 56.47 169 SER A CA 1
ATOM 1378 C C . SER A 1 169 ? -15.503 33.739 35.841 1.00 56.47 169 SER A C 1
ATOM 1380 O O . SER A 1 169 ? -14.612 34.199 35.127 1.00 56.47 169 SER A O 1
ATOM 1382 N N . CYS A 1 170 ? -16.690 34.310 36.046 1.00 43.75 170 CYS A N 1
ATOM 1383 C CA . CYS A 1 170 ? -17.087 35.663 35.656 1.00 43.75 170 CYS A CA 1
ATOM 1384 C C . CYS A 1 170 ? -16.084 36.747 36.076 1.00 43.75 170 CYS A C 1
ATOM 1386 O O . CYS A 1 170 ? -15.415 36.560 37.120 1.00 43.75 170 CYS A O 1
#

Foldseek 3Di:
DVVVVVVVVVVVVVVVVVVVVVVVCCVVPVPPPPPDPCDVVNVVVVVVVVVVVVVVVLVVLVVVLVVLQVVLVVCVVPNLVVSLVSLVVSCVSDPCLDPVNLVSLLSNLVSCVVVVNPVVSLVSLVCQLPPRPDPVSNVVSVVVSCVSPDDDDDQDPVNDDDDDDDPPDD

Mean predicted aligned error: 14.42 Å

Organism: NCBI:txid402998

Nearest PDB structures (foldseek):
  2xev-assembly1_A  TM=8.579E-01  e=7.017E-02  Xanthomonas campestris
  5dbk-assembly1_B  TM=8.442E-01  e=1.256E-01  Bacillus thuringiensis Bt407
  4gpk-assembly2_H  TM=8.551E-01  e=3.090E-01  Bacillus thuringiensis serovar thuringiensis
  4gpk-assembly3_K  TM=6.871E-01  e=5.532E-01  Bacillus thuringiensis serovar thuringiensis
  9hmf-assembly1_K  TM=6.214E-01  e=2.436E+00  Campylobacter jejuni

Radius of gyration: 37.66 Å; Cα contacts (8 Å, |Δi|>4): 111; chains: 1; bounding box: 56×83×113 Å